Protein AF-A0A9R1XF07-F1 (afdb_monomer)

Orga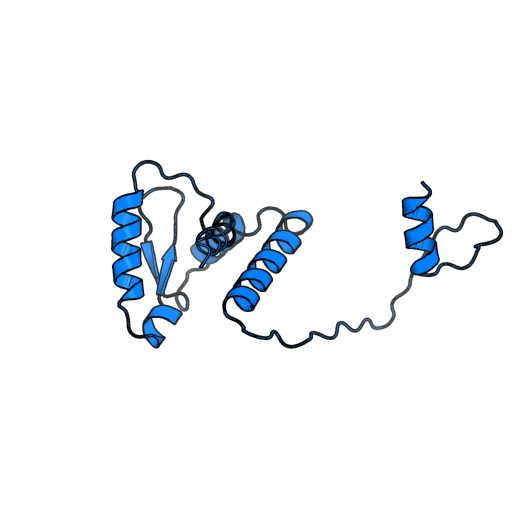nism: Lactuca sativa (NCBI:txid4236)

Structure (mmCIF, N/CA/C/O backbone):
data_AF-A0A9R1XF07-F1
#
_entry.id   AF-A0A9R1XF07-F1
#
loop_
_atom_site.group_PDB
_atom_site.id
_atom_site.type_symbol
_atom_site.label_atom_id
_atom_site.label_alt_id
_atom_site.label_comp_id
_atom_site.label_asym_id
_atom_site.label_entity_id
_atom_site.label_seq_id
_atom_site.pdbx_PDB_ins_code
_atom_site.Cartn_x
_atom_site.Cartn_y
_atom_site.Cartn_z
_atom_site.occupancy
_atom_site.B_iso_or_equiv
_atom_site.auth_seq_id
_atom_site.auth_comp_id
_atom_site.auth_asym_id
_atom_site.auth_atom_id
_atom_site.pdbx_PDB_model_num
ATOM 1 N N . MET A 1 1 ? -28.613 3.448 -23.880 1.00 36.94 1 MET A N 1
ATOM 2 C CA . MET A 1 1 ? -27.329 2.841 -23.483 1.00 36.94 1 MET A CA 1
ATOM 3 C C . MET A 1 1 ? -26.405 4.004 -23.224 1.00 36.94 1 MET A C 1
ATOM 5 O O . MET A 1 1 ? -26.016 4.671 -24.171 1.00 36.94 1 MET A O 1
ATOM 9 N N . ASP A 1 2 ? -26.281 4.361 -21.952 1.00 33.91 2 ASP A N 1
ATOM 10 C CA . ASP A 1 2 ? -25.679 5.613 -21.500 1.00 33.91 2 ASP A CA 1
ATOM 11 C C . ASP A 1 2 ? -24.193 5.386 -21.196 1.00 33.91 2 ASP A C 1
ATOM 13 O O . ASP A 1 2 ? -23.829 4.407 -20.548 1.00 33.91 2 ASP A O 1
ATOM 17 N N . GLY A 1 3 ? -23.342 6.251 -21.743 1.00 37.78 3 GLY A N 1
ATOM 18 C CA . GLY A 1 3 ? -21.881 6.162 -21.721 1.00 37.78 3 GLY A CA 1
ATOM 19 C C . GLY A 1 3 ? -21.271 6.759 -20.454 1.00 37.78 3 GLY A C 1
ATOM 20 O O . GLY A 1 3 ? -20.285 7.489 -20.535 1.00 37.78 3 GLY A O 1
ATOM 21 N N . SER A 1 4 ? -21.862 6.487 -19.290 1.00 38.94 4 SER A N 1
ATOM 22 C CA . SER A 1 4 ? -21.493 7.115 -18.014 1.00 38.94 4 SER A CA 1
ATOM 23 C C . SER A 1 4 ? -20.346 6.430 -17.263 1.00 38.94 4 SER A C 1
ATOM 25 O O . SER A 1 4 ? -19.821 6.992 -16.301 1.00 38.94 4 SER A O 1
ATOM 27 N N . ASP A 1 5 ? -19.922 5.237 -17.684 1.00 39.84 5 ASP A N 1
ATOM 28 C CA . ASP A 1 5 ? -19.163 4.342 -16.794 1.00 39.84 5 ASP A CA 1
ATOM 29 C C . ASP A 1 5 ? -17.636 4.416 -16.943 1.00 39.84 5 ASP A C 1
ATOM 31 O O . ASP A 1 5 ? -16.900 3.779 -16.192 1.00 39.84 5 ASP A O 1
ATOM 35 N N . ILE A 1 6 ? -17.121 5.248 -17.852 1.00 43.16 6 ILE A N 1
ATOM 36 C CA . ILE A 1 6 ? -15.679 5.289 -18.162 1.00 43.16 6 ILE A CA 1
ATOM 37 C C . ILE A 1 6 ? -14.898 6.219 -17.204 1.00 43.16 6 ILE A C 1
ATOM 39 O O . ILE A 1 6 ? -13.674 6.154 -17.121 1.00 43.16 6 ILE A O 1
ATOM 43 N N . TYR A 1 7 ? -15.575 7.040 -16.393 1.00 32.44 7 TYR A N 1
ATOM 44 C CA . TYR A 1 7 ? -14.913 8.108 -15.622 1.00 32.44 7 TYR A CA 1
ATOM 45 C C . TYR A 1 7 ? -14.616 7.793 -14.146 1.00 32.44 7 TYR A C 1
ATOM 47 O O . TYR A 1 7 ? -14.096 8.656 -13.437 1.00 32.44 7 TYR A O 1
ATOM 55 N N . LYS A 1 8 ? -14.915 6.586 -13.644 1.00 33.69 8 LYS A N 1
ATOM 56 C CA . LYS A 1 8 ? -14.680 6.250 -12.221 1.00 33.69 8 LYS A CA 1
ATOM 57 C C . LYS A 1 8 ? -13.363 5.522 -11.927 1.00 33.69 8 LYS A C 1
ATOM 59 O O . LYS A 1 8 ? -12.942 5.520 -10.773 1.00 33.69 8 LYS A O 1
ATOM 64 N N . ALA A 1 9 ? -12.675 4.969 -12.928 1.00 37.81 9 ALA A N 1
ATOM 65 C CA . ALA A 1 9 ? -11.498 4.119 -12.704 1.00 37.81 9 ALA A CA 1
ATOM 66 C C . ALA A 1 9 ? -10.189 4.878 -12.385 1.00 37.81 9 ALA A C 1
ATOM 68 O O . ALA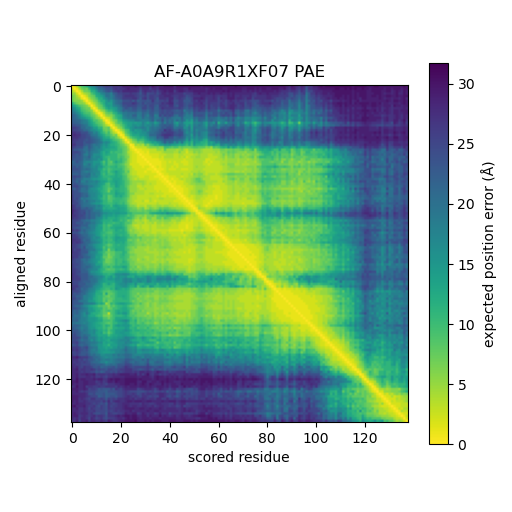 A 1 9 ? -9.235 4.282 -11.892 1.00 37.81 9 ALA A O 1
ATOM 69 N N . THR A 1 10 ? -10.119 6.190 -12.622 1.00 41.78 10 THR A N 1
ATOM 70 C CA . THR A 1 10 ? -8.841 6.931 -12.608 1.00 41.78 10 THR A CA 1
ATOM 71 C C . THR A 1 10 ? -8.476 7.578 -11.267 1.00 41.78 10 THR A C 1
ATOM 73 O O . THR A 1 10 ? -7.321 7.928 -11.059 1.00 41.78 10 THR A O 1
ATOM 76 N N . ARG A 1 11 ? -9.413 7.708 -10.315 1.00 39.81 11 ARG A N 1
ATOM 77 C CA . ARG A 1 11 ? -9.174 8.435 -9.043 1.00 39.81 11 ARG A CA 1
ATOM 78 C C . ARG A 1 11 ? -8.402 7.646 -7.974 1.00 39.81 11 ARG A C 1
ATOM 80 O O . ARG A 1 11 ? -7.899 8.234 -7.020 1.00 39.81 11 ARG A O 1
ATOM 87 N N . GLY A 1 12 ? -8.294 6.323 -8.109 1.00 39.97 12 GLY A N 1
ATOM 88 C CA . GLY A 1 12 ? -7.554 5.471 -7.162 1.00 39.97 12 GLY A CA 1
ATOM 89 C C . GLY A 1 12 ? -6.030 5.501 -7.341 1.00 39.97 12 GLY A C 1
ATOM 90 O O . GLY A 1 12 ? -5.297 5.034 -6.469 1.00 39.97 12 GLY A O 1
ATOM 91 N N . LEU A 1 13 ? -5.554 6.058 -8.458 1.00 46.59 13 LEU A N 1
ATOM 92 C CA . LEU A 1 13 ? -4.143 6.087 -8.842 1.00 46.59 13 LEU A CA 1
ATOM 9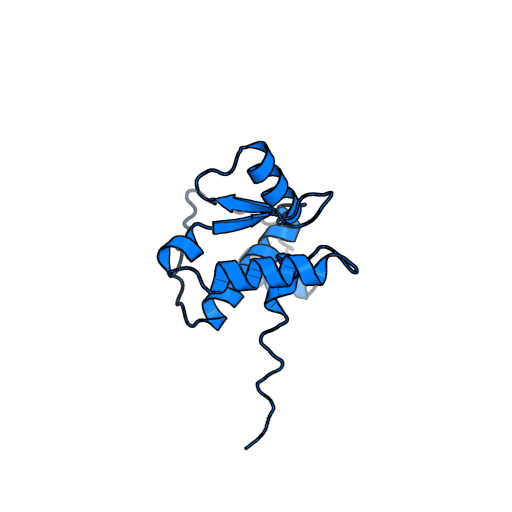3 C C . LEU A 1 13 ? -3.346 7.175 -8.095 1.00 46.59 13 LEU A C 1
ATOM 95 O O . LEU A 1 13 ? -2.139 7.047 -7.924 1.00 46.59 13 LEU A O 1
ATOM 99 N N . ASP A 1 14 ? -4.017 8.206 -7.575 1.00 45.69 14 ASP A N 1
ATOM 100 C CA . ASP A 1 14 ? -3.393 9.478 -7.176 1.00 45.69 14 ASP A CA 1
ATOM 101 C C . ASP A 1 14 ? -2.478 9.454 -5.939 1.00 45.69 14 ASP A C 1
ATOM 103 O O . ASP A 1 14 ? -1.802 10.442 -5.700 1.00 45.69 14 ASP A O 1
ATOM 107 N N . VAL A 1 15 ? -2.425 8.383 -5.133 1.00 44.69 15 VAL A N 1
ATOM 108 C CA . VAL A 1 15 ? -1.429 8.277 -4.028 1.00 44.69 15 VAL A CA 1
ATOM 109 C C . VAL A 1 15 ? -0.229 7.410 -4.389 1.00 44.69 15 VAL A C 1
ATOM 111 O O . VAL A 1 15 ? 0.868 7.665 -3.908 1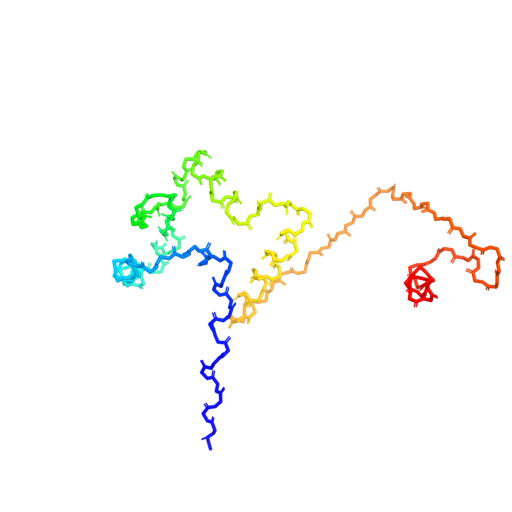.00 44.69 15 VAL A O 1
ATOM 114 N N . PHE A 1 16 ? -0.393 6.446 -5.297 1.00 52.22 16 PHE A N 1
ATOM 115 C CA . PHE A 1 16 ? 0.738 5.686 -5.839 1.00 52.22 16 PHE A CA 1
ATOM 116 C C . PHE A 1 16 ? 1.412 6.418 -7.014 1.00 52.22 16 PHE A C 1
ATOM 118 O O . PHE A 1 16 ? 2.591 6.187 -7.265 1.00 52.22 16 PHE A O 1
ATOM 125 N N . ASN A 1 17 ? 0.695 7.348 -7.662 1.00 50.94 17 ASN A N 1
ATOM 126 C CA . ASN A 1 17 ? 1.178 8.210 -8.747 1.00 50.94 17 ASN A CA 1
ATOM 127 C C . ASN A 1 17 ? 1.417 9.670 -8.324 1.00 50.94 17 ASN A C 1
ATOM 129 O O . ASN A 1 17 ? 1.532 10.546 -9.181 1.00 50.94 17 ASN A O 1
ATOM 133 N N . GLN A 1 18 ? 1.503 9.970 -7.023 1.00 41.97 18 GLN A N 1
ATOM 134 C CA . GLN A 1 18 ? 1.744 11.339 -6.557 1.00 41.97 18 GLN A CA 1
ATOM 135 C C . GLN A 1 18 ? 3.225 11.737 -6.671 1.00 41.97 18 GLN A C 1
ATOM 137 O O . GLN A 1 18 ? 3.930 11.933 -5.685 1.00 41.97 18 GLN A O 1
ATOM 142 N N . SER A 1 19 ? 3.704 11.888 -7.901 1.00 41.56 19 SER A N 1
ATOM 143 C CA . SER A 1 19 ? 4.845 12.748 -8.199 1.00 41.56 19 SER A CA 1
ATOM 144 C C . SER A 1 19 ? 4.717 13.276 -9.622 1.00 41.56 19 SER A C 1
ATOM 146 O O . SER A 1 19 ? 4.792 12.520 -10.585 1.00 41.56 19 SER A O 1
ATOM 148 N N . ASN A 1 20 ? 4.512 14.589 -9.718 1.00 44.25 20 ASN A N 1
ATOM 149 C CA . ASN A 1 20 ? 4.689 15.404 -10.913 1.00 44.25 20 ASN A CA 1
ATOM 150 C C . ASN A 1 20 ? 5.867 14.920 -11.773 1.00 44.25 20 ASN A C 1
ATOM 152 O O . ASN A 1 20 ? 7.010 15.081 -11.358 1.00 44.25 20 ASN A O 1
ATOM 156 N N . GLN A 1 21 ? 5.599 14.431 -12.981 1.00 48.81 21 GLN A N 1
ATOM 157 C CA . GLN A 1 21 ? 6.582 14.357 -14.066 1.00 48.81 21 GLN A CA 1
ATOM 158 C C . GLN A 1 21 ? 5.878 14.737 -15.375 1.00 48.81 21 GLN A C 1
ATOM 160 O O . GLN A 1 21 ? 5.484 13.897 -16.178 1.00 48.81 21 GLN A O 1
ATOM 165 N N . HIS A 1 22 ? 5.672 16.041 -15.572 1.00 42.31 22 HIS A N 1
ATOM 166 C CA . HIS A 1 22 ? 5.580 16.595 -16.921 1.00 42.31 22 HIS A CA 1
ATOM 167 C C . HIS A 1 22 ? 7.009 16.588 -17.475 1.00 42.31 22 HIS A C 1
ATOM 169 O O . HIS A 1 22 ? 7.737 17.531 -17.201 1.00 42.31 22 HIS A O 1
ATOM 175 N N . GLU A 1 23 ? 7.410 15.464 -18.086 1.00 48.94 23 GLU A N 1
ATOM 176 C CA . GLU A 1 23 ? 8.439 15.298 -19.144 1.00 48.94 23 GLU A CA 1
ATOM 177 C C . GLU A 1 23 ? 8.871 13.815 -19.287 1.00 48.94 23 GLU A C 1
ATOM 179 O O . GLU A 1 23 ? 9.109 13.369 -20.403 1.00 48.94 23 GLU A O 1
ATOM 184 N N . ASP A 1 24 ? 8.813 13.000 -18.220 1.00 53.84 24 ASP A N 1
ATOM 185 C CA . ASP A 1 24 ? 9.196 11.562 -18.243 1.00 53.84 24 ASP A CA 1
ATOM 186 C C . ASP A 1 24 ? 8.020 10.586 -18.498 1.00 53.84 24 ASP A C 1
ATOM 188 O O . ASP A 1 24 ? 8.160 9.360 -18.407 1.00 53.84 24 ASP A O 1
ATOM 192 N N . GLY A 1 25 ? 6.828 11.117 -18.790 1.00 64.06 25 GLY A N 1
ATOM 193 C CA . GLY A 1 25 ? 5.585 10.342 -18.886 1.00 64.06 25 GLY A CA 1
ATOM 194 C C . GLY A 1 25 ? 5.604 9.266 -19.974 1.00 64.06 25 GLY A C 1
ATOM 195 O O . GLY A 1 25 ? 5.098 8.165 -19.752 1.00 64.06 25 GLY A O 1
ATOM 196 N N . ASP A 1 26 ? 6.239 9.550 -21.112 1.00 75.31 26 ASP A N 1
ATOM 197 C CA . ASP A 1 26 ? 6.276 8.635 -22.256 1.00 75.31 26 ASP A CA 1
ATOM 198 C C . ASP A 1 26 ? 7.194 7.432 -21.995 1.00 75.31 26 ASP A C 1
ATOM 200 O O . ASP A 1 26 ? 6.825 6.293 -22.282 1.00 75.31 26 ASP A O 1
ATOM 204 N N . GLU A 1 27 ? 8.361 7.641 -21.377 1.00 78.19 27 GLU A N 1
ATOM 205 C CA . GLU A 1 27 ? 9.262 6.540 -21.014 1.00 78.19 27 GLU A CA 1
ATOM 206 C C . GLU A 1 27 ? 8.643 5.660 -19.921 1.00 78.19 27 GLU A C 1
ATOM 208 O O . GLU A 1 27 ? 8.667 4.427 -20.009 1.00 78.19 27 GLU A O 1
ATOM 213 N N . ALA A 1 28 ? 8.032 6.284 -18.910 1.00 77.31 28 ALA A N 1
ATOM 214 C CA . ALA A 1 28 ? 7.317 5.566 -17.866 1.00 77.31 28 ALA A CA 1
ATOM 215 C C . ALA A 1 28 ? 6.165 4.735 -18.453 1.00 77.31 28 ALA A C 1
ATOM 217 O O . ALA A 1 28 ? 6.009 3.567 -18.095 1.00 77.31 28 ALA A O 1
ATOM 218 N N . ALA A 1 29 ? 5.391 5.296 -19.389 1.00 83.44 29 ALA A N 1
ATOM 219 C CA . ALA A 1 29 ? 4.309 4.589 -20.068 1.00 83.44 29 ALA A CA 1
ATOM 220 C C . ALA A 1 29 ? 4.820 3.392 -20.886 1.00 83.44 29 ALA A C 1
ATOM 222 O O . ALA A 1 29 ? 4.227 2.312 -20.835 1.00 83.44 29 ALA A O 1
ATOM 223 N N . LEU A 1 30 ? 5.951 3.540 -21.585 1.00 85.00 30 LEU A N 1
ATOM 224 C CA . LEU A 1 30 ? 6.590 2.437 -22.306 1.00 85.00 30 LEU A CA 1
ATOM 225 C C . LEU A 1 30 ? 7.032 1.316 -21.354 1.00 85.00 30 LEU A C 1
ATOM 227 O O . LEU A 1 30 ? 6.777 0.142 -21.631 1.00 85.00 30 LEU A O 1
ATOM 231 N N . LYS A 1 31 ? 7.631 1.657 -20.206 1.00 85.25 31 LYS A N 1
ATOM 232 C CA . LYS A 1 31 ? 8.016 0.685 -19.168 1.00 85.25 31 LYS A CA 1
ATOM 233 C C . LYS A 1 31 ? 6.798 -0.029 -18.568 1.00 85.25 31 LYS A C 1
ATOM 235 O O . LYS A 1 31 ? 6.821 -1.250 -18.408 1.00 85.25 31 LYS A O 1
ATOM 240 N N . TRP A 1 32 ? 5.703 0.689 -18.318 1.00 83.94 32 TRP A N 1
ATOM 241 C CA . TRP A 1 32 ? 4.437 0.096 -17.872 1.00 83.94 32 TRP A CA 1
ATOM 242 C C . TRP A 1 32 ? 3.857 -0.889 -18.891 1.00 83.94 32 TRP A C 1
ATOM 244 O O . TRP A 1 32 ? 3.459 -1.991 -18.514 1.00 83.94 32 TRP A O 1
ATOM 254 N N . ALA A 1 33 ? 3.878 -0.543 -20.181 1.00 88.00 33 ALA A N 1
ATOM 255 C CA . ALA A 1 33 ? 3.400 -1.425 -21.243 1.00 88.00 33 ALA A CA 1
ATOM 256 C C . ALA A 1 33 ? 4.221 -2.724 -21.349 1.00 88.00 33 ALA A C 1
ATOM 258 O O . ALA A 1 33 ? 3.684 -3.770 -21.717 1.00 88.00 33 ALA A O 1
ATOM 259 N N . VAL A 1 34 ? 5.518 -2.683 -21.019 1.00 88.25 34 VAL A N 1
ATOM 260 C CA . VAL A 1 34 ? 6.356 -3.890 -20.928 1.00 88.25 34 VAL A CA 1
ATOM 261 C C . VAL A 1 34 ? 5.927 -4.759 -19.747 1.00 88.25 34 VAL A C 1
ATOM 263 O O . VAL A 1 34 ? 5.727 -5.959 -19.928 1.00 88.25 34 VAL A O 1
ATOM 266 N N . LEU A 1 35 ? 5.728 -4.170 -18.564 1.00 86.81 35 LEU A N 1
ATOM 267 C CA . LEU A 1 35 ? 5.295 -4.910 -17.373 1.00 86.81 35 LEU A CA 1
ATOM 268 C C . LEU A 1 35 ? 3.910 -5.544 -17.541 1.00 86.81 35 LEU A C 1
ATOM 270 O O . LEU A 1 35 ? 3.670 -6.650 -17.060 1.00 86.81 35 LEU A O 1
ATOM 274 N N . GLU A 1 36 ? 3.000 -4.877 -18.248 1.00 85.50 36 GLU A N 1
ATOM 275 C CA . GLU A 1 36 ? 1.655 -5.396 -18.498 1.00 85.50 36 GLU A CA 1
ATOM 276 C C . GLU A 1 36 ? 1.660 -6.643 -19.393 1.00 85.50 36 GLU A C 1
ATOM 278 O O . GLU A 1 36 ? 0.839 -7.544 -19.200 1.00 85.50 36 GLU A O 1
ATOM 283 N N . LYS A 1 37 ? 2.627 -6.721 -20.316 1.00 91.88 37 LYS A N 1
ATOM 284 C CA . LYS A 1 37 ? 2.833 -7.858 -21.224 1.00 91.88 37 LYS A CA 1
ATOM 285 C C . LYS A 1 37 ? 3.521 -9.055 -20.569 1.00 91.88 37 LYS A C 1
ATOM 287 O O . LYS A 1 37 ? 3.608 -10.109 -21.201 1.00 91.88 37 LYS A O 1
ATOM 292 N N . LEU A 1 38 ? 4.020 -8.919 -19.340 1.00 90.25 38 LEU A N 1
ATOM 293 C CA . LEU A 1 38 ? 4.637 -10.033 -18.629 1.00 90.25 38 LEU A CA 1
ATOM 294 C C . LEU A 1 38 ? 3.604 -11.113 -18.266 1.00 90.25 38 LEU A C 1
ATOM 296 O O . LEU A 1 38 ? 2.437 -10.799 -18.004 1.00 90.25 38 LEU A O 1
ATOM 300 N N . PRO A 1 39 ? 4.029 -12.388 -18.169 1.00 93.00 39 PRO A N 1
ATOM 301 C CA . PRO A 1 39 ? 3.221 -13.431 -17.552 1.00 93.00 39 PRO A CA 1
ATOM 302 C C . PRO A 1 39 ? 2.741 -13.013 -16.155 1.00 93.00 39 PRO A C 1
ATOM 304 O O . PRO A 1 39 ? 3.446 -12.316 -15.423 1.00 93.00 39 PRO A O 1
ATOM 307 N N . THR A 1 40 ? 1.555 -13.479 -15.748 1.00 88.75 40 THR A N 1
ATOM 308 C CA . THR A 1 40 ? 0.894 -13.052 -14.500 1.00 88.75 40 THR A CA 1
ATOM 309 C C . THR A 1 40 ? 1.795 -13.166 -13.271 1.00 88.75 40 THR A C 1
ATOM 311 O O . THR A 1 40 ? 1.776 -12.282 -12.422 1.00 88.75 40 THR A O 1
ATOM 314 N N . PHE A 1 41 ? 2.600 -14.227 -13.183 1.00 88.50 41 PHE A N 1
ATOM 315 C CA . PHE A 1 41 ? 3.503 -14.450 -12.055 1.00 88.50 41 PHE A CA 1
ATOM 316 C C . PHE A 1 41 ? 4.653 -13.437 -12.002 1.00 88.50 41 PHE A C 1
ATOM 318 O O . PHE A 1 41 ? 4.957 -12.908 -10.936 1.00 88.50 41 PHE A O 1
ATOM 325 N N . ASP A 1 42 ? 5.251 -13.116 -13.148 1.00 87.25 42 ASP A N 1
ATOM 326 C CA . ASP A 1 42 ? 6.346 -12.146 -13.223 1.00 87.25 42 ASP A CA 1
ATOM 327 C C . ASP A 1 42 ? 5.840 -10.730 -12.948 1.00 87.25 42 ASP A C 1
ATOM 329 O O . ASP A 1 42 ? 6.506 -9.947 -12.269 1.00 87.25 42 ASP A O 1
ATOM 333 N N . ARG A 1 43 ? 4.612 -10.430 -13.387 1.00 87.62 43 ARG A N 1
ATOM 334 C CA . ARG A 1 43 ? 3.940 -9.157 -13.112 1.00 87.62 43 ARG A CA 1
ATOM 335 C C . ARG A 1 43 ? 3.680 -8.920 -11.622 1.00 87.62 43 ARG A C 1
ATOM 337 O O . ARG A 1 43 ? 3.638 -7.775 -11.198 1.00 87.62 43 ARG A O 1
ATOM 344 N N . LEU A 1 44 ? 3.523 -9.974 -10.817 1.00 86.69 44 LEU A N 1
ATOM 345 C CA . LEU A 1 44 ? 3.362 -9.845 -9.361 1.00 86.69 44 LEU A CA 1
ATOM 346 C C . LEU A 1 44 ? 4.673 -9.519 -8.641 1.00 86.69 44 LEU A C 1
ATOM 348 O O . LEU A 1 44 ? 4.640 -9.016 -7.523 1.00 86.69 44 LEU A O 1
ATOM 352 N N . LYS A 1 45 ? 5.816 -9.831 -9.258 1.00 89.56 45 LYS A N 1
ATOM 353 C CA . LYS A 1 45 ? 7.144 -9.695 -8.644 1.00 89.56 45 LYS A CA 1
ATOM 354 C C . LYS A 1 45 ? 7.897 -8.460 -9.101 1.00 89.56 45 LYS A C 1
ATOM 356 O O . LYS A 1 45 ? 8.845 -8.052 -8.432 1.00 89.56 45 LYS A O 1
ATOM 361 N N . LYS A 1 46 ? 7.511 -7.897 -10.241 1.00 90.19 46 LYS A N 1
ATOM 362 C CA . LYS A 1 46 ? 8.162 -6.745 -10.856 1.00 90.19 46 LYS A CA 1
ATOM 363 C C . LYS A 1 46 ? 7.306 -5.498 -10.711 1.00 90.19 46 LYS A C 1
ATOM 365 O O . LYS A 1 46 ? 6.087 -5.550 -10.839 1.00 90.19 46 LYS A O 1
ATOM 370 N N . GLY A 1 47 ? 7.956 -4.369 -10.467 1.00 86.62 47 GLY A N 1
ATOM 371 C CA . GLY A 1 47 ? 7.302 -3.071 -10.373 1.00 86.62 47 GLY A CA 1
ATOM 372 C C . GLY A 1 47 ? 8.235 -1.941 -10.774 1.00 86.62 47 GLY A C 1
ATOM 373 O O . GLY A 1 47 ? 9.417 -2.161 -11.028 1.00 86.62 47 GLY A O 1
ATOM 374 N N . LEU A 1 48 ? 7.693 -0.727 -10.822 1.00 86.50 48 LEU A N 1
ATOM 375 C CA . LEU A 1 48 ? 8.466 0.484 -11.071 1.00 86.50 48 LEU A CA 1
ATOM 376 C C . LEU A 1 48 ? 8.687 1.24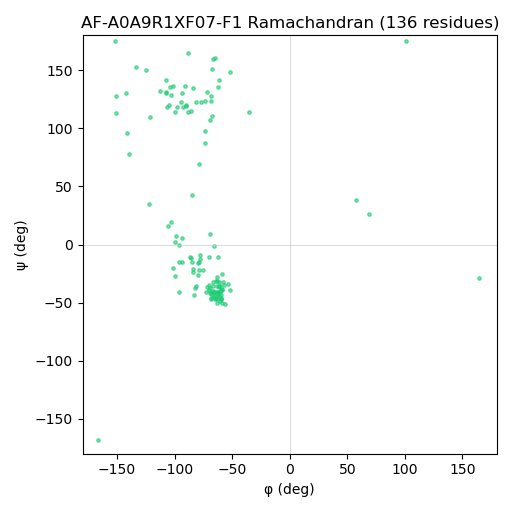8 -9.768 1.00 86.50 48 LEU A C 1
ATOM 378 O O . LEU A 1 48 ? 7.736 1.536 -9.036 1.00 86.50 48 LEU A O 1
ATOM 382 N N . LEU A 1 49 ? 9.941 1.596 -9.491 1.00 84.00 49 LEU A N 1
ATOM 383 C CA . LEU A 1 49 ? 10.315 2.458 -8.380 1.00 84.00 49 LEU A CA 1
ATOM 384 C C . LEU A 1 49 ? 10.676 3.844 -8.904 1.00 84.00 49 LEU A C 1
ATOM 386 O O . LEU A 1 49 ? 11.626 4.012 -9.663 1.00 84.00 49 LEU A O 1
ATOM 390 N N . TYR A 1 50 ? 9.935 4.848 -8.447 1.00 78.81 50 TYR A N 1
ATOM 391 C CA . TYR A 1 50 ? 10.239 6.244 -8.736 1.00 78.81 50 TYR A CA 1
ATOM 392 C C . TYR A 1 50 ? 11.191 6.773 -7.665 1.00 78.81 50 TYR A C 1
ATOM 394 O O . TYR A 1 50 ? 10.831 6.860 -6.484 1.00 78.81 50 TYR A O 1
ATOM 402 N N . ARG A 1 51 ? 12.417 7.095 -8.077 1.00 76.19 51 ARG A N 1
ATOM 403 C CA . ARG A 1 51 ? 13.419 7.759 -7.240 1.00 76.19 51 ARG A CA 1
ATOM 404 C C . ARG A 1 51 ? 13.252 9.277 -7.353 1.00 76.19 51 ARG A C 1
ATOM 406 O O . ARG A 1 51 ? 12.582 9.779 -8.245 1.00 76.19 51 ARG A O 1
ATOM 413 N N . SER A 1 52 ? 13.869 10.020 -6.440 1.00 71.06 52 SER A N 1
ATOM 414 C CA . SER A 1 52 ? 13.840 11.489 -6.415 1.00 71.06 52 SER A CA 1
ATOM 415 C C . SER A 1 52 ? 14.474 12.167 -7.639 1.00 71.06 52 SER A C 1
ATOM 417 O O . SER A 1 52 ? 14.367 13.380 -7.771 1.00 71.06 52 SER A O 1
ATOM 419 N N . SER A 1 53 ? 15.181 11.420 -8.487 1.00 68.00 53 SER A N 1
ATOM 420 C CA . SER A 1 53 ? 15.823 11.925 -9.697 1.00 68.00 53 SER A CA 1
ATOM 421 C C . SER A 1 53 ? 15.886 10.806 -10.733 1.00 68.00 53 SER A C 1
ATOM 423 O O . SER A 1 53 ? 16.383 9.722 -10.414 1.00 68.00 53 SER A O 1
ATOM 425 N N . GLY A 1 54 ? 15.398 11.084 -11.942 1.00 71.81 54 GLY A N 1
ATOM 426 C CA . GLY A 1 54 ? 15.459 10.189 -13.097 1.00 71.81 54 GLY A CA 1
ATOM 427 C C . GLY A 1 54 ? 14.164 9.424 -13.410 1.00 71.81 54 GLY A C 1
ATOM 428 O O . GLY A 1 54 ? 13.180 9.510 -12.665 1.00 71.81 54 GLY A O 1
ATOM 429 N N . PRO A 1 55 ? 14.166 8.680 -14.532 1.00 73.81 55 PRO A N 1
ATOM 430 C CA . PRO A 1 55 ? 13.041 7.850 -14.943 1.00 73.81 55 PRO A CA 1
ATOM 431 C C . PRO A 1 55 ? 12.828 6.685 -13.961 1.00 73.81 55 PRO A C 1
ATOM 433 O O . PRO A 1 55 ? 13.746 6.309 -13.230 1.00 73.81 55 PRO A O 1
ATOM 436 N N . PRO A 1 56 ? 11.630 6.079 -13.933 1.00 80.38 56 PRO A N 1
ATOM 437 C CA . PRO A 1 56 ? 11.344 4.965 -13.037 1.00 80.38 56 PRO A CA 1
ATOM 438 C C . PRO A 1 56 ? 12.231 3.752 -13.335 1.00 80.38 56 PRO A C 1
ATOM 440 O O . PRO A 1 56 ? 12.370 3.344 -14.494 1.00 80.38 56 PRO A O 1
ATOM 443 N N . ASP A 1 57 ? 12.763 3.142 -12.280 1.00 83.75 57 ASP A N 1
ATOM 444 C CA . ASP A 1 57 ? 13.582 1.933 -12.362 1.00 83.75 57 ASP A CA 1
ATOM 445 C C . ASP A 1 57 ? 12.710 0.680 -12.235 1.00 83.75 57 ASP A C 1
ATOM 447 O O . ASP A 1 57 ? 11.837 0.600 -11.366 1.00 83.75 57 ASP A O 1
ATOM 451 N N . GLU A 1 58 ? 12.959 -0.325 -13.078 1.00 86.56 58 GLU A N 1
ATOM 452 C CA . GLU A 1 58 ? 12.350 -1.647 -12.918 1.00 86.56 58 GLU A CA 1
ATOM 453 C C . GLU A 1 58 ? 13.007 -2.371 -11.740 1.00 86.56 58 GLU A C 1
ATOM 455 O O . GLU A 1 58 ? 14.222 -2.570 -11.705 1.00 86.56 58 GLU A O 1
ATOM 460 N N . ILE A 1 59 ? 12.192 -2.784 -10.774 1.00 88.5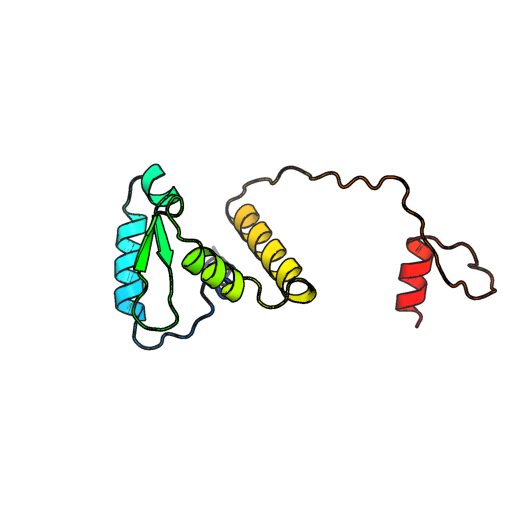0 59 ILE A N 1
ATOM 461 C CA . ILE A 1 59 ? 12.642 -3.460 -9.561 1.00 88.50 59 ILE A CA 1
ATOM 462 C C . ILE A 1 59 ? 11.938 -4.799 -9.378 1.00 88.50 59 ILE A C 1
ATOM 464 O O . ILE A 1 59 ? 10.771 -4.976 -9.730 1.00 88.50 59 ILE A O 1
ATOM 468 N N . PHE A 1 60 ? 12.645 -5.732 -8.743 1.00 89.56 60 PHE A N 1
ATOM 469 C CA . PHE A 1 60 ? 12.043 -6.929 -8.170 1.00 89.56 60 PHE A CA 1
ATOM 470 C C . PHE A 1 60 ? 11.637 -6.640 -6.725 1.00 89.56 60 PHE A C 1
ATOM 472 O O . PHE A 1 60 ? 12.487 -6.316 -5.895 1.00 89.56 60 PHE A O 1
ATOM 479 N N . ILE A 1 61 ? 10.348 -6.779 -6.425 1.00 87.06 61 ILE A N 1
ATOM 480 C CA . ILE A 1 61 ? 9.743 -6.442 -5.128 1.00 87.06 61 ILE A CA 1
ATOM 481 C C . ILE A 1 61 ? 10.391 -7.254 -3.994 1.00 87.06 61 ILE A C 1
ATOM 483 O O . ILE A 1 61 ? 10.702 -6.703 -2.937 1.00 87.06 61 ILE A O 1
ATOM 487 N N . ASP A 1 62 ? 10.689 -8.532 -4.245 1.00 86.75 62 ASP A N 1
ATOM 488 C CA . ASP A 1 62 ? 11.320 -9.437 -3.273 1.00 86.75 62 ASP A CA 1
ATOM 489 C C . ASP A 1 62 ? 12.743 -8.985 -2.879 1.00 86.75 62 ASP A C 1
ATOM 491 O O . ASP A 1 62 ? 13.167 -9.151 -1.733 1.00 86.75 62 ASP A O 1
ATOM 495 N N . ASN A 1 63 ? 13.465 -8.344 -3.804 1.00 87.94 63 ASN A N 1
ATOM 496 C CA . ASN A 1 63 ? 14.883 -7.995 -3.661 1.00 87.94 63 ASN A CA 1
ATOM 497 C C . ASN A 1 63 ? 15.111 -6.514 -3.327 1.00 87.94 63 ASN A C 1
ATOM 499 O O . ASN A 1 63 ? 16.207 -5.989 -3.528 1.00 87.94 63 ASN A O 1
ATOM 503 N N . LEU A 1 64 ? 14.087 -5.822 -2.824 1.00 88.25 64 LEU A N 1
ATOM 504 C CA . LEU A 1 64 ? 14.190 -4.400 -2.523 1.00 88.25 64 LEU A CA 1
ATOM 505 C C . LEU A 1 64 ? 15.140 -4.154 -1.339 1.00 88.25 64 LEU A C 1
ATOM 507 O O . LEU A 1 64 ? 14.927 -4.693 -0.250 1.00 88.25 64 LEU A O 1
ATOM 511 N N . GLY A 1 65 ? 16.172 -3.331 -1.538 1.00 89.00 65 G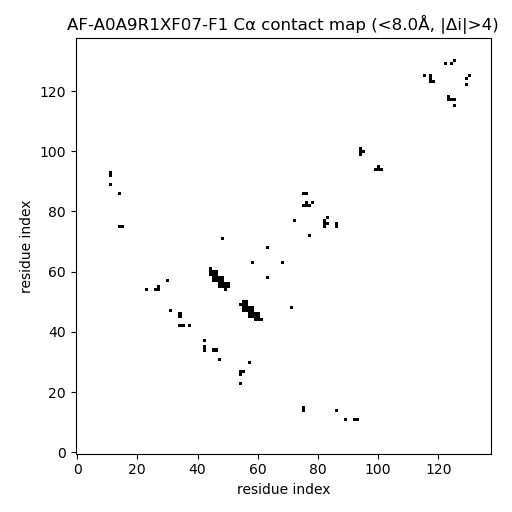LY A N 1
ATOM 512 C CA . GLY A 1 65 ? 17.121 -2.966 -0.485 1.00 89.00 65 GLY A CA 1
ATOM 513 C C . GLY A 1 65 ? 16.465 -2.157 0.640 1.00 89.00 65 GLY A C 1
ATOM 514 O O . GLY A 1 65 ? 15.414 -1.547 0.456 1.00 89.00 65 GLY A O 1
ATOM 515 N N . LEU A 1 66 ? 17.093 -2.109 1.822 1.00 90.25 66 LEU A N 1
ATOM 516 C CA . LEU A 1 66 ? 16.551 -1.371 2.978 1.00 90.25 66 LEU A CA 1
ATOM 517 C C . LEU A 1 66 ? 16.343 0.123 2.687 1.00 90.25 66 LEU A C 1
ATOM 519 O O . LEU A 1 66 ? 15.343 0.701 3.108 1.00 90.25 66 LEU A O 1
ATOM 523 N N . VAL A 1 67 ? 17.268 0.729 1.941 1.00 88.44 67 VAL A N 1
ATOM 524 C CA . VAL A 1 67 ? 17.196 2.140 1.534 1.00 88.44 67 VAL A CA 1
ATOM 525 C C . VAL A 1 67 ? 15.987 2.382 0.631 1.00 88.44 67 VAL A C 1
ATOM 527 O O . VAL A 1 67 ? 15.205 3.296 0.874 1.00 88.44 67 VAL A O 1
ATOM 530 N N . ASP A 1 68 ? 15.779 1.517 -0.359 1.00 86.81 68 ASP A N 1
ATOM 531 C CA . ASP A 1 68 ? 14.666 1.639 -1.302 1.00 86.81 68 ASP A CA 1
ATOM 532 C C . ASP A 1 68 ? 13.314 1.361 -0.634 1.00 86.81 68 ASP A C 1
ATOM 534 O O . ASP A 1 68 ? 12.340 2.062 -0.905 1.00 86.81 68 ASP A O 1
ATOM 538 N N . ARG A 1 69 ? 13.257 0.399 0.299 1.00 88.19 69 ARG A N 1
ATOM 539 C CA . ARG A 1 69 ? 12.071 0.146 1.136 1.00 88.19 69 ARG A CA 1
ATOM 540 C C . ARG A 1 69 ? 11.700 1.372 1.960 1.00 88.19 69 ARG A C 1
ATOM 542 O O . ARG A 1 69 ? 10.534 1.754 1.978 1.00 88.19 69 ARG A O 1
ATOM 549 N N . LYS A 1 70 ? 12.686 2.002 2.606 1.00 87.06 70 LYS A N 1
ATOM 550 C CA . LYS A 1 70 ? 12.469 3.229 3.375 1.00 87.06 70 LYS A CA 1
ATOM 551 C C . LYS A 1 70 ? 11.950 4.352 2.478 1.00 87.06 70 LYS A C 1
ATOM 553 O O . LYS A 1 70 ? 10.927 4.938 2.792 1.00 87.06 70 LYS A O 1
ATOM 558 N N . HIS A 1 71 ? 12.585 4.595 1.332 1.00 84.06 71 HIS A N 1
ATOM 559 C CA . HIS A 1 71 ? 12.124 5.621 0.393 1.00 84.06 71 HIS A CA 1
ATOM 560 C C . HIS A 1 71 ? 10.718 5.358 -0.152 1.00 84.06 71 HIS A C 1
ATOM 562 O O . HIS A 1 71 ? 9.967 6.299 -0.394 1.00 84.06 71 HIS A O 1
ATOM 568 N N . LEU A 1 72 ? 10.353 4.095 -0.374 1.00 83.25 72 LEU A N 1
ATOM 569 C CA . LEU A 1 72 ? 9.002 3.730 -0.780 1.00 83.25 72 LEU A CA 1
ATOM 570 C C . LEU A 1 72 ? 7.999 4.071 0.329 1.00 83.25 72 LEU A C 1
ATOM 572 O O . LEU A 1 72 ? 6.990 4.711 0.041 1.00 83.25 72 LEU A O 1
ATOM 576 N N . LEU A 1 73 ? 8.292 3.705 1.580 1.00 84.56 73 LEU A N 1
ATOM 577 C CA . LEU A 1 73 ? 7.435 4.027 2.724 1.00 84.56 73 LEU A CA 1
ATOM 578 C C . LEU A 1 73 ? 7.327 5.534 2.960 1.00 84.56 73 LEU A C 1
ATOM 580 O O . LEU A 1 73 ? 6.211 6.030 3.036 1.00 84.56 73 LEU A O 1
ATOM 584 N N . ASP A 1 74 ? 8.442 6.266 2.952 1.00 83.19 74 ASP A N 1
ATOM 585 C CA . ASP A 1 74 ? 8.471 7.724 3.131 1.00 83.19 74 ASP A CA 1
ATOM 586 C C . ASP A 1 74 ? 7.639 8.462 2.059 1.00 83.19 74 ASP A C 1
ATOM 588 O O . ASP A 1 74 ? 7.184 9.582 2.279 1.00 83.19 74 ASP A O 1
ATOM 592 N N . ARG A 1 75 ? 7.433 7.867 0.873 1.00 78.69 75 ARG A N 1
ATOM 593 C CA . ARG A 1 75 ? 6.544 8.428 -0.160 1.00 78.69 75 ARG A CA 1
ATOM 594 C C . ARG A 1 75 ? 5.074 8.096 0.070 1.00 78.69 75 ARG A C 1
ATOM 596 O O . ARG A 1 75 ? 4.231 8.930 -0.244 1.00 78.69 75 ARG A O 1
ATOM 603 N N . LEU A 1 76 ? 4.774 6.892 0.557 1.00 78.00 76 LEU A N 1
ATOM 604 C CA . LEU A 1 76 ? 3.398 6.425 0.753 1.00 78.00 76 LEU A CA 1
ATOM 605 C C . LEU A 1 76 ? 2.778 6.931 2.057 1.00 78.00 76 LEU A C 1
ATOM 607 O O . LEU A 1 76 ? 1.580 7.191 2.092 1.00 78.00 76 LEU A O 1
ATOM 611 N N . VAL A 1 77 ? 3.587 7.041 3.109 1.00 81.69 77 VAL A N 1
ATOM 612 C CA . VAL A 1 77 ? 3.180 7.397 4.467 1.00 81.69 77 VAL A CA 1
ATOM 613 C C . VAL A 1 77 ? 4.262 8.311 5.040 1.00 81.69 77 VAL A C 1
ATOM 615 O O . VAL A 1 77 ? 5.288 7.839 5.527 1.00 81.69 77 VAL A O 1
ATOM 618 N N . LYS A 1 78 ? 4.057 9.631 4.956 1.00 73.75 78 LYS A N 1
ATOM 619 C CA . LYS A 1 78 ? 4.994 10.613 5.527 1.00 73.75 78 LYS A CA 1
ATOM 620 C C . LYS A 1 78 ? 4.724 10.814 7.009 1.00 73.75 78 LYS A C 1
ATOM 622 O O . LYS A 1 78 ? 5.659 10.860 7.804 1.00 73.75 78 LYS A O 1
ATOM 627 N N . VAL A 1 79 ? 3.447 10.919 7.370 1.00 70.50 79 VAL A N 1
ATOM 628 C CA . VAL A 1 79 ? 2.984 11.062 8.751 1.00 70.50 79 VAL A CA 1
ATOM 629 C C . VAL A 1 79 ? 2.053 9.902 9.058 1.00 70.50 79 VAL A C 1
ATOM 631 O O . VAL A 1 79 ? 0.948 9.834 8.536 1.00 70.50 79 VAL A O 1
ATOM 634 N N . ALA A 1 80 ? 2.494 8.976 9.909 1.00 70.25 80 ALA A N 1
ATOM 635 C CA . ALA A 1 80 ? 1.741 7.758 10.203 1.00 70.25 80 ALA A CA 1
ATOM 636 C C . ALA A 1 80 ? 0.325 8.036 10.745 1.00 70.25 80 ALA A C 1
ATOM 638 O O . ALA A 1 80 ? -0.598 7.297 10.435 1.00 70.25 80 ALA A O 1
ATOM 639 N N . GLU A 1 81 ? 0.122 9.091 11.529 1.00 67.62 81 GLU A N 1
ATOM 640 C CA . GLU A 1 81 ? -1.187 9.388 12.130 1.00 67.62 81 GLU A CA 1
ATOM 641 C C . GLU A 1 81 ? -2.216 9.897 11.107 1.00 67.62 81 GLU A C 1
ATOM 643 O O . GLU A 1 81 ? -3.380 9.516 11.180 1.00 67.62 81 GLU A O 1
ATOM 648 N N . GLU A 1 82 ? -1.793 10.694 10.122 1.00 72.88 82 GLU A N 1
ATOM 649 C CA . GLU A 1 82 ? -2.686 11.306 9.125 1.00 72.88 82 GLU A CA 1
ATOM 650 C C . GLU A 1 82 ? -2.748 10.496 7.817 1.00 72.88 82 GLU A C 1
ATOM 652 O O . GLU A 1 82 ? -3.814 10.287 7.234 1.00 72.88 82 GLU A O 1
ATOM 657 N N . ASP A 1 83 ? -1.606 9.984 7.350 1.00 76.38 83 ASP A N 1
ATOM 658 C CA . ASP A 1 83 ? -1.508 9.327 6.046 1.00 76.38 83 ASP A CA 1
ATOM 659 C C . ASP A 1 83 ? -1.922 7.849 6.081 1.00 76.38 83 ASP A C 1
ATOM 661 O O . ASP A 1 83 ? -2.327 7.318 5.042 1.00 76.38 83 ASP A O 1
ATOM 665 N N . ASN A 1 84 ? -1.861 7.166 7.235 1.00 84.88 84 ASN A N 1
ATOM 666 C CA . ASN A 1 84 ? -2.175 5.732 7.304 1.00 84.88 84 ASN A CA 1
ATOM 667 C C . ASN A 1 84 ? -3.636 5.441 6.973 1.00 84.88 84 ASN A C 1
ATOM 669 O O . ASN A 1 84 ? -3.907 4.530 6.192 1.00 84.88 84 ASN A O 1
ATOM 673 N N . GLU A 1 85 ? -4.581 6.202 7.533 1.00 84.31 85 GLU A N 1
ATOM 674 C CA . GLU A 1 85 ? -6.006 6.001 7.251 1.00 84.31 85 GLU A CA 1
ATOM 675 C C . GLU A 1 85 ? -6.271 6.161 5.750 1.00 84.31 85 GLU A C 1
ATOM 677 O O . GLU A 1 85 ? -6.831 5.279 5.094 1.00 84.31 85 GLU A O 1
ATOM 682 N N . LYS A 1 86 ? -5.781 7.261 5.174 1.00 83.56 86 LYS A N 1
ATOM 683 C CA . LYS A 1 86 ? -5.917 7.567 3.750 1.00 83.56 86 LYS A CA 1
ATOM 684 C C . LYS A 1 86 ? -5.272 6.500 2.868 1.00 83.56 86 LYS A C 1
ATOM 686 O O . LYS A 1 86 ? -5.839 6.137 1.833 1.00 83.56 86 LYS A O 1
ATOM 691 N N . PHE A 1 87 ? -4.104 5.996 3.257 1.00 84.94 87 PHE A N 1
ATOM 692 C CA . PHE A 1 87 ? -3.419 4.909 2.567 1.00 84.94 87 PHE A CA 1
ATOM 693 C C . PHE A 1 87 ? -4.242 3.613 2.601 1.00 84.94 87 PHE A C 1
ATOM 695 O O . PHE A 1 87 ? -4.503 3.024 1.548 1.00 84.94 87 PHE A O 1
ATOM 702 N N . LEU A 1 88 ? -4.714 3.201 3.781 1.00 87.00 88 LEU A N 1
ATOM 703 C CA . LEU A 1 88 ? -5.487 1.971 3.971 1.00 87.00 88 LEU A CA 1
ATOM 704 C C . LEU A 1 88 ? -6.844 2.024 3.259 1.00 87.00 88 LEU A C 1
ATOM 706 O O . LEU A 1 88 ? -7.226 1.055 2.602 1.00 87.00 88 LEU A O 1
ATOM 710 N N . LEU A 1 89 ? -7.544 3.160 3.300 1.00 86.44 89 LEU A N 1
ATOM 711 C CA . LEU A 1 89 ? -8.800 3.349 2.568 1.00 86.44 89 LEU A CA 1
ATOM 712 C C . LEU A 1 89 ? -8.599 3.234 1.054 1.00 86.44 89 LEU A C 1
ATOM 714 O O . LEU A 1 89 ? -9.401 2.609 0.360 1.00 86.44 89 LEU A O 1
ATOM 718 N N . LYS A 1 90 ? -7.508 3.790 0.518 1.00 84.69 90 LYS A N 1
ATOM 719 C CA . LYS A 1 90 ? -7.183 3.649 -0.909 1.00 84.69 90 LYS A CA 1
ATOM 720 C C . LYS A 1 90 ? -6.835 2.216 -1.277 1.00 84.69 90 LYS A C 1
ATOM 722 O O . LYS A 1 90 ? -7.261 1.749 -2.331 1.00 84.69 90 LYS A O 1
ATOM 727 N N . LEU A 1 91 ? -6.092 1.522 -0.418 1.00 86.62 91 LEU A N 1
ATOM 728 C CA . LEU A 1 91 ? -5.789 0.109 -0.603 1.00 86.62 91 LEU A CA 1
ATOM 729 C C . LEU A 1 91 ? -7.079 -0.726 -0.638 1.00 86.62 91 LEU A C 1
ATOM 731 O O . LEU A 1 91 ? -7.269 -1.497 -1.576 1.00 86.62 91 LEU A O 1
ATOM 735 N N . ARG A 1 92 ? -7.997 -0.500 0.309 1.00 87.75 92 ARG A N 1
ATOM 736 C CA . ARG A 1 92 ? -9.324 -1.132 0.347 1.00 87.75 92 ARG A CA 1
ATOM 737 C C . ARG A 1 92 ? -10.111 -0.882 -0.942 1.00 87.75 92 ARG A C 1
ATOM 739 O O . ARG A 1 92 ? -10.534 -1.831 -1.590 1.00 87.75 92 ARG A O 1
ATOM 746 N N . ASN A 1 93 ? -10.215 0.374 -1.377 1.00 87.81 93 ASN A N 1
ATOM 747 C CA . ASN A 1 93 ? -10.943 0.733 -2.600 1.00 87.81 93 ASN A CA 1
ATOM 748 C C . ASN A 1 93 ? -10.403 0.016 -3.850 1.00 87.81 93 ASN A C 1
ATOM 750 O O . ASN A 1 93 ? -11.163 -0.283 -4.772 1.00 87.81 93 ASN A O 1
ATOM 754 N N . ARG A 1 94 ? -9.095 -0.272 -3.907 1.00 85.25 94 ARG A N 1
ATOM 755 C CA . ARG A 1 94 ? -8.496 -1.013 -5.027 1.00 85.25 94 ARG A CA 1
ATOM 756 C C . ARG A 1 94 ? -8.909 -2.480 -5.044 1.00 85.25 94 ARG A C 1
ATOM 758 O O . ARG A 1 94 ? -9.147 -2.994 -6.132 1.00 85.25 94 ARG A O 1
ATOM 765 N N . PHE A 1 95 ? -9.007 -3.128 -3.884 1.00 87.12 95 PHE A N 1
ATOM 766 C CA . PHE A 1 95 ? -9.537 -4.490 -3.784 1.00 87.12 95 PHE A CA 1
ATOM 767 C C . PHE A 1 95 ? -11.019 -4.538 -4.162 1.00 87.12 95 PHE A C 1
ATOM 769 O O . PHE A 1 95 ? -11.406 -5.359 -4.993 1.00 87.12 95 PHE A O 1
ATOM 776 N N . ASP A 1 96 ? -11.807 -3.580 -3.667 1.00 88.06 96 ASP A N 1
ATOM 777 C CA . ASP A 1 96 ? -13.232 -3.467 -3.991 1.00 88.06 96 ASP A CA 1
ATOM 778 C C . ASP A 1 96 ? -13.461 -3.284 -5.502 1.00 88.06 96 ASP A C 1
ATOM 780 O O . ASP A 1 96 ? -14.369 -3.879 -6.077 1.00 88.06 96 ASP A O 1
ATOM 784 N N . THR A 1 97 ? -12.601 -2.505 -6.173 1.00 88.94 97 THR A N 1
ATOM 785 C CA . THR A 1 97 ? -12.698 -2.249 -7.624 1.00 88.94 97 THR A CA 1
ATOM 786 C C . THR A 1 97 ? -12.569 -3.527 -8.454 1.00 88.94 97 THR A C 1
ATOM 788 O O . THR A 1 97 ? -13.175 -3.636 -9.518 1.00 88.94 97 THR A O 1
ATOM 791 N N . VAL A 1 98 ? -11.787 -4.499 -7.982 1.00 88.19 98 VAL A N 1
ATOM 792 C CA . VAL A 1 98 ? -11.596 -5.788 -8.664 1.00 88.19 98 VAL A CA 1
ATOM 793 C C . VAL A 1 98 ? -12.472 -6.902 -8.082 1.00 88.19 98 VAL A C 1
ATOM 795 O O . VAL A 1 98 ? -12.329 -8.054 -8.481 1.00 88.19 98 VAL A O 1
ATOM 798 N N . GLY A 1 99 ? -13.385 -6.573 -7.159 1.00 88.56 99 GLY A N 1
ATOM 799 C CA . GLY A 1 99 ? -14.310 -7.528 -6.547 1.00 88.56 99 GLY A CA 1
ATOM 800 C C . GLY A 1 99 ? -13.638 -8.551 -5.628 1.00 88.56 99 GLY A C 1
ATOM 801 O O . GLY A 1 99 ? -14.154 -9.656 -5.474 1.00 88.56 99 GLY A O 1
ATOM 802 N N . ILE A 1 100 ? -12.480 -8.216 -5.048 1.00 89.12 100 ILE A N 1
ATOM 803 C CA . ILE A 1 100 ? -11.819 -9.064 -4.051 1.00 89.12 100 ILE A CA 1
ATOM 804 C C . ILE A 1 100 ? -12.409 -8.736 -2.683 1.00 89.12 100 ILE A C 1
ATOM 806 O O . ILE A 1 100 ? -12.218 -7.632 -2.179 1.00 89.12 100 ILE A O 1
ATOM 810 N N . ASP A 1 101 ? -13.093 -9.709 -2.084 1.00 88.12 101 ASP A N 1
ATOM 811 C CA . ASP A 1 101 ? -13.611 -9.581 -0.724 1.00 88.12 101 ASP A CA 1
ATOM 812 C C . ASP A 1 101 ? -12.478 -9.765 0.294 1.00 88.12 101 ASP A C 1
ATOM 814 O O . ASP A 1 101 ? -11.762 -10.773 0.282 1.00 88.12 101 ASP A O 1
ATOM 818 N N . LEU A 1 102 ? -12.275 -8.758 1.144 1.00 84.75 102 LEU A N 1
ATOM 819 C CA . LEU A 1 102 ? -11.232 -8.784 2.162 1.00 84.75 102 LEU A CA 1
ATOM 820 C C . LEU A 1 102 ? -11.742 -9.520 3.405 1.00 84.75 102 LEU A C 1
ATOM 822 O O . LEU A 1 102 ? -12.844 -9.235 3.877 1.00 84.75 102 LEU A O 1
ATOM 826 N N . PRO A 1 103 ? -10.939 -10.421 3.995 1.00 87.25 103 PRO A N 1
ATOM 827 C CA . PRO A 1 103 ? -11.335 -11.098 5.219 1.00 87.25 103 PRO A CA 1
ATOM 828 C C . PRO A 1 103 ? -11.548 -10.086 6.350 1.00 87.25 103 PRO A C 1
ATOM 830 O O . PRO A 1 103 ? -10.793 -9.122 6.501 1.00 87.25 103 PRO A O 1
ATOM 833 N N . THR A 1 104 ? -12.568 -10.321 7.174 1.00 86.38 104 THR A N 1
ATOM 834 C CA . THR A 1 104 ? -12.835 -9.491 8.351 1.00 86.38 104 THR A CA 1
ATOM 835 C C . THR A 1 104 ? -11.729 -9.682 9.389 1.00 86.38 104 THR A C 1
ATOM 837 O O . THR A 1 104 ? -11.411 -10.809 9.765 1.00 86.38 104 THR A O 1
ATOM 840 N N . ILE A 1 105 ? -11.145 -8.578 9.859 1.00 83.94 105 ILE A N 1
ATOM 841 C CA . ILE A 1 105 ? -10.136 -8.577 10.924 1.00 83.94 105 ILE A CA 1
ATOM 842 C C . ILE A 1 105 ? -10.853 -8.333 12.252 1.00 83.94 105 ILE A C 1
ATOM 844 O O . ILE A 1 105 ? -11.531 -7.320 12.414 1.00 83.94 105 ILE A O 1
ATOM 848 N N . GLU A 1 106 ? -10.695 -9.246 13.207 1.00 86.69 106 GLU A N 1
ATOM 849 C CA . GLU A 1 106 ? -11.166 -9.049 14.578 1.00 86.69 106 GLU A CA 1
ATOM 850 C C . GLU A 1 106 ? -10.058 -8.385 15.404 1.00 86.69 106 GLU A C 1
ATOM 852 O O . GLU A 1 106 ? -8.969 -8.939 15.562 1.00 86.69 106 GLU A O 1
ATOM 857 N N . VAL A 1 107 ? -10.329 -7.192 15.940 1.00 85.62 107 VAL A N 1
ATOM 858 C CA . VAL A 1 107 ? -9.416 -6.503 16.861 1.00 85.62 107 VAL A CA 1
ATOM 859 C C . VAL A 1 107 ? -9.904 -6.738 18.284 1.00 85.62 107 VAL A C 1
ATOM 861 O O . VAL A 1 107 ? -10.979 -6.279 18.666 1.00 85.62 107 VAL A O 1
ATOM 864 N N . ARG A 1 108 ? -9.109 -7.468 19.070 1.00 88.69 108 ARG A N 1
ATOM 865 C CA . ARG A 1 108 ? -9.395 -7.774 20.475 1.00 88.69 108 ARG A CA 1
ATOM 866 C C . ARG A 1 108 ? -8.463 -6.975 21.373 1.00 88.69 108 ARG A C 1
ATOM 868 O O . ARG A 1 108 ? -7.252 -6.987 21.171 1.00 88.69 108 ARG A O 1
ATOM 875 N N . PHE A 1 109 ? -9.029 -6.323 22.381 1.00 84.00 109 PHE A N 1
ATOM 876 C CA . PHE A 1 109 ? -8.271 -5.635 23.421 1.00 84.00 109 PHE A CA 1
ATOM 877 C C . PHE A 1 109 ? -8.368 -6.434 24.717 1.00 84.00 109 PHE A C 1
ATOM 879 O O . PHE A 1 109 ? -9.462 -6.812 25.137 1.00 84.00 109 PHE A O 1
ATOM 886 N N . GLU A 1 110 ? -7.231 -6.687 25.356 1.00 86.81 110 GLU A N 1
ATOM 887 C CA . GLU A 1 110 ? -7.177 -7.287 26.687 1.00 86.81 110 GLU A CA 1
ATOM 888 C C . GLU A 1 110 ? -6.844 -6.203 27.710 1.00 86.81 110 GLU A C 1
ATOM 890 O O . GLU A 1 110 ? -5.947 -5.395 27.483 1.00 86.81 110 GLU A O 1
ATOM 895 N N . HIS A 1 111 ? -7.561 -6.192 28.838 1.00 83.81 111 HIS A N 1
ATOM 896 C CA . HIS A 1 111 ? -7.353 -5.235 29.935 1.00 83.81 111 HIS A CA 1
ATOM 897 C C . HIS A 1 111 ? -7.474 -3.756 29.518 1.00 83.81 111 HIS A C 1
ATOM 899 O O . HIS A 1 111 ? -6.723 -2.907 29.995 1.00 83.81 111 HIS A O 1
ATOM 905 N N . LEU A 1 112 ? -8.420 -3.436 28.628 1.00 81.69 112 LEU A N 1
ATOM 906 C CA . LEU A 1 112 ? -8.693 -2.053 28.239 1.00 81.69 112 LEU A CA 1
ATOM 907 C C . LEU A 1 112 ? -9.284 -1.274 29.425 1.00 81.69 112 LEU A C 1
ATOM 909 O O . LEU A 1 112 ? -10.431 -1.499 29.812 1.00 81.69 112 LEU A O 1
ATOM 913 N N . THR A 1 113 ? -8.511 -0.338 29.968 1.00 76.62 113 THR A N 1
ATOM 914 C CA . THR A 1 113 ? -8.995 0.657 30.931 1.00 76.62 113 THR A CA 1
ATOM 915 C C . THR A 1 113 ? -9.403 1.907 30.161 1.00 76.62 113 THR A C 1
ATOM 917 O O . THR A 1 113 ? -8.573 2.511 29.486 1.00 76.62 113 THR A O 1
ATOM 920 N N . VAL A 1 114 ? -10.682 2.280 30.235 1.00 7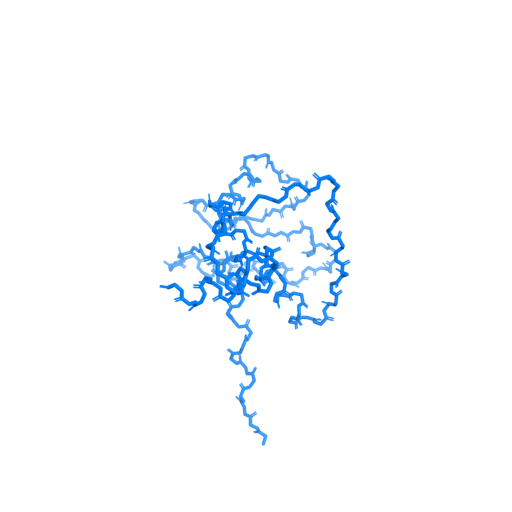5.62 114 VAL A N 1
ATOM 921 C CA . VAL A 1 114 ? -11.213 3.495 29.603 1.00 75.62 114 VAL A CA 1
ATOM 922 C C . VAL A 1 114 ? -11.487 4.521 30.696 1.00 75.62 114 VAL A C 1
ATOM 924 O O . VAL A 1 114 ? -12.305 4.273 31.579 1.00 75.62 114 VAL A O 1
ATOM 927 N N . GLU A 1 115 ? -10.803 5.659 30.634 1.00 72.62 115 GLU A N 1
ATOM 928 C CA . GLU A 1 115 ? -11.057 6.824 31.484 1.00 72.62 115 GLU A CA 1
ATOM 929 C C . GLU A 1 115 ? -11.849 7.862 30.680 1.00 72.62 115 GLU A C 1
ATOM 931 O O . GLU A 1 115 ? -11.565 8.087 29.503 1.00 72.62 115 GLU A O 1
ATOM 936 N N . ALA A 1 116 ? -12.871 8.459 31.293 1.00 66.75 116 ALA A N 1
ATOM 937 C CA . ALA A 1 116 ? -13.712 9.474 30.668 1.00 66.75 116 ALA A CA 1
ATOM 938 C C . ALA A 1 116 ? -14.078 10.550 31.696 1.00 66.75 116 ALA A C 1
ATOM 940 O O . ALA A 1 116 ? -14.553 10.223 32.786 1.00 66.75 116 ALA A O 1
ATOM 941 N N . ASP A 1 117 ? -13.890 11.818 31.331 1.00 64.12 117 ASP A N 1
ATOM 942 C CA . ASP A 1 117 ? -14.373 12.961 32.104 1.00 64.12 117 ASP A CA 1
ATOM 943 C C . ASP A 1 117 ? -15.853 13.185 31.785 1.00 64.12 117 ASP A C 1
ATOM 945 O O . ASP A 1 117 ? -16.229 13.358 30.628 1.00 64.12 117 ASP A O 1
ATOM 949 N N . ILE A 1 118 ? -16.708 13.151 32.807 1.00 62.31 118 ILE A N 1
ATOM 950 C CA . ILE A 1 118 ? -18.164 13.165 32.639 1.00 62.31 118 ILE A CA 1
ATOM 951 C C . ILE A 1 118 ? -18.723 14.481 33.178 1.00 62.31 118 ILE A C 1
ATOM 953 O O . ILE A 1 118 ? -18.435 14.865 34.314 1.00 62.31 118 ILE A O 1
ATOM 957 N N . PHE A 1 119 ? -19.586 15.148 32.409 1.00 58.53 119 PHE A N 1
ATOM 958 C CA . PHE A 1 119 ? -20.382 16.259 32.931 1.00 58.53 119 PHE A CA 1
ATOM 959 C C . PHE A 1 119 ? -21.465 15.722 33.880 1.00 58.53 119 PHE A C 1
ATOM 961 O O . PHE A 1 119 ? -22.197 14.780 33.565 1.00 58.53 119 PHE A O 1
ATOM 968 N N . THR A 1 120 ? -21.594 16.315 35.065 1.00 55.88 120 THR A N 1
ATOM 969 C CA . THR A 1 120 ? -22.586 15.892 36.060 1.00 55.88 120 THR A CA 1
ATOM 970 C C . THR A 1 120 ? -23.996 16.327 35.629 1.00 55.88 120 THR A C 1
ATOM 972 O O . THR A 1 120 ? -24.405 17.468 35.818 1.00 55.88 120 THR A O 1
ATOM 975 N N . GLY A 1 121 ? -24.755 15.406 35.021 1.00 63.34 121 GLY A N 1
ATOM 976 C CA . GLY A 1 121 ? -26.118 15.629 34.519 1.00 63.34 121 GLY A CA 1
ATOM 977 C C . GLY A 1 121 ? -26.853 14.323 34.181 1.00 63.34 121 GLY A C 1
ATOM 978 O O . GLY A 1 121 ? -26.393 13.236 34.519 1.00 63.34 121 GLY A O 1
ATOM 979 N N . SER A 1 122 ? -28.002 14.395 33.499 1.00 60.09 122 SER A N 1
ATOM 980 C CA . SER A 1 122 ? -28.892 13.244 33.222 1.00 60.09 122 SER A CA 1
ATOM 981 C C . SER A 1 122 ? -28.318 12.158 32.290 1.00 60.09 122 SER A C 1
ATOM 983 O O . SER A 1 122 ? -28.987 11.151 32.055 1.00 60.09 122 SER A O 1
ATOM 985 N N . ARG A 1 123 ? -27.090 12.327 31.777 1.00 60.47 123 ARG A N 1
ATOM 986 C CA . ARG A 1 123 ? -26.378 11.387 30.888 1.00 60.47 123 ARG A CA 1
ATOM 987 C C . ARG A 1 123 ? -25.019 10.927 31.446 1.00 60.47 123 ARG A C 1
ATOM 989 O O . ARG A 1 123 ? -24.089 10.667 30.702 1.00 60.47 123 ARG A O 1
ATOM 996 N N . SER A 1 124 ? -24.914 10.762 32.761 1.00 56.81 124 SER A N 1
ATOM 997 C CA . SER A 1 124 ? -23.657 10.518 33.488 1.00 56.81 124 SER A CA 1
ATOM 998 C C . SER A 1 124 ? -22.964 9.156 33.276 1.00 56.81 124 SER A C 1
ATOM 1000 O O . SER A 1 124 ? -22.067 8.818 34.045 1.00 56.81 124 SER A O 1
ATOM 1002 N N . LEU A 1 125 ? -23.395 8.322 32.327 1.00 67.50 125 LEU A N 1
ATOM 1003 C CA . LEU A 1 125 ? -22.750 7.032 32.057 1.00 67.50 125 LEU A CA 1
ATOM 1004 C C . LEU A 1 125 ? -21.792 7.180 30.870 1.00 67.50 125 LEU A C 1
ATOM 1006 O O . LEU A 1 125 ? -22.270 7.453 29.768 1.00 67.50 125 LEU A O 1
ATOM 1010 N N . PRO A 1 126 ? -20.479 6.955 31.039 1.00 58.28 126 PRO A N 1
ATOM 1011 C CA . PRO A 1 126 ? -19.551 6.981 29.922 1.00 58.28 126 PRO A CA 1
ATOM 1012 C C . PRO A 1 126 ? -19.841 5.768 29.036 1.00 58.28 126 PRO A C 1
ATOM 1014 O O . PRO A 1 126 ? -19.597 4.618 29.397 1.00 58.28 126 PRO A O 1
ATOM 1017 N N . SER A 1 127 ? -20.443 6.025 27.882 1.00 68.00 127 SER A N 1
ATOM 1018 C CA . SER A 1 127 ? -20.715 5.017 26.863 1.00 68.00 127 SER A CA 1
ATOM 1019 C C . SER A 1 127 ? -20.292 5.564 25.509 1.00 68.00 127 SER A C 1
ATOM 1021 O O . SER A 1 127 ? -20.333 6.775 25.294 1.00 68.00 127 SER A O 1
ATOM 1023 N N . PHE A 1 128 ? -19.923 4.681 24.576 1.00 69.94 128 PHE A N 1
ATOM 1024 C CA . PHE A 1 128 ? -19.558 5.092 23.216 1.00 69.94 128 PHE A CA 1
ATOM 1025 C C . PHE A 1 128 ? -20.651 5.943 22.552 1.00 69.94 128 PHE A C 1
ATOM 1027 O O . PHE A 1 128 ? -20.338 6.867 21.808 1.00 69.94 128 PHE A O 1
ATOM 1034 N N . LEU A 1 129 ? -21.927 5.669 22.846 1.00 67.19 129 LEU A N 1
ATOM 1035 C CA . LEU A 1 129 ? -23.050 6.462 22.343 1.00 67.19 129 LEU A CA 1
ATOM 1036 C C . LEU A 1 129 ? -23.079 7.864 22.961 1.00 67.19 129 LEU A C 1
ATOM 1038 O O . LEU A 1 129 ? -23.214 8.835 22.225 1.00 67.19 129 LEU A O 1
ATOM 1042 N N . ASN A 1 130 ? -22.909 7.975 24.283 1.00 63.66 130 ASN A N 1
ATOM 1043 C CA . ASN A 1 130 ? -22.908 9.274 24.960 1.00 63.66 130 ASN A CA 1
ATOM 1044 C C . ASN A 1 130 ? -21.713 10.134 24.528 1.00 63.66 130 ASN A C 1
ATOM 1046 O O . ASN A 1 130 ? -21.924 11.294 24.211 1.00 63.66 130 ASN A O 1
ATOM 1050 N N . PHE A 1 131 ? -20.515 9.557 24.377 1.00 65.44 131 PHE A N 1
ATOM 1051 C CA . PHE A 1 131 ? -19.329 10.273 23.886 1.00 65.44 131 PHE A CA 1
ATOM 1052 C C . PHE A 1 131 ? -19.517 10.850 22.473 1.00 65.44 131 PHE A C 1
ATOM 1054 O O . PHE A 1 131 ? -19.200 12.009 22.224 1.00 65.44 131 PHE A O 1
ATOM 1061 N N . ASN A 1 132 ? -20.063 10.062 21.538 1.00 63.31 132 ASN A N 1
ATOM 1062 C CA . ASN A 1 132 ? -20.313 10.548 20.176 1.00 63.31 132 ASN A CA 1
ATOM 1063 C C . ASN A 1 132 ? -21.392 11.643 20.139 1.00 63.31 132 ASN A C 1
ATOM 1065 O O . ASN A 1 132 ? -21.292 12.565 19.335 1.00 63.31 132 ASN A O 1
ATOM 1069 N N . ILE A 1 133 ? -22.414 11.551 20.997 1.00 66.25 133 ILE A N 1
ATOM 1070 C CA . ILE A 1 133 ? -23.445 12.590 21.125 1.00 66.25 133 ILE A CA 1
ATOM 1071 C C . ILE A 1 133 ? -22.854 13.856 21.759 1.00 66.25 133 ILE A C 1
ATOM 1073 O O . ILE A 1 133 ? -23.125 14.943 21.266 1.00 66.25 133 ILE A O 1
ATOM 1077 N N . GLU A 1 134 ? -22.013 13.725 22.787 1.00 62.81 134 GLU A N 1
ATOM 1078 C CA . GLU A 1 134 ? -21.343 14.845 23.462 1.00 62.81 134 GLU A CA 1
ATOM 1079 C C . GLU A 1 134 ? -20.388 15.605 22.533 1.00 62.81 134 GLU A C 1
ATOM 1081 O O . GLU A 1 134 ? -20.427 16.830 22.515 1.00 62.81 134 GLU A O 1
ATOM 1086 N N . ILE A 1 135 ? -19.590 14.914 21.706 1.00 65.25 135 ILE A N 1
ATOM 1087 C CA . ILE A 1 135 ? -18.742 15.562 20.683 1.00 65.2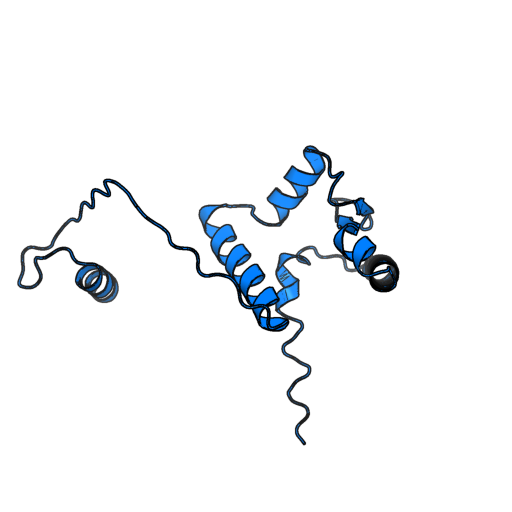5 135 ILE A CA 1
ATOM 1088 C C . ILE A 1 135 ? -19.577 16.349 19.670 1.00 65.25 135 ILE A C 1
ATOM 1090 O O . ILE A 1 135 ? -19.128 17.377 19.176 1.00 65.25 135 ILE A O 1
ATOM 1094 N N . LEU A 1 136 ? -20.765 15.851 19.323 1.00 60.50 136 LEU A N 1
ATOM 1095 C CA . LEU A 1 136 ? -21.645 16.494 18.349 1.00 60.50 136 LEU A CA 1
ATOM 1096 C C . LEU A 1 136 ? -22.434 17.673 18.952 1.00 60.50 136 LEU A C 1
ATOM 1098 O O . LEU A 1 136 ? -22.864 18.554 18.212 1.00 60.50 136 LEU A O 1
ATOM 1102 N N . GLU A 1 137 ? -22.669 17.664 20.269 1.00 56.06 137 GLU A N 1
ATOM 1103 C CA . GLU A 1 137 ? -23.340 18.741 21.016 1.00 56.06 137 GLU A CA 1
ATOM 1104 C C . GLU A 1 137 ? -22.386 19.875 21.451 1.00 56.06 137 GLU A C 1
ATOM 1106 O O . GLU A 1 137 ? -22.880 20.945 21.813 1.00 56.06 137 GLU A O 1
ATOM 1111 N N . ALA A 1 138 ? -21.063 19.661 21.415 1.00 55.16 138 ALA A N 1
ATOM 1112 C CA . ALA A 1 138 ? -20.025 20.656 21.725 1.00 55.16 138 ALA A CA 1
ATOM 1113 C C . ALA A 1 138 ? -19.755 21.634 20.565 1.00 55.16 138 ALA A C 1
ATOM 1115 O O . ALA A 1 138 ? -19.571 22.840 20.860 1.00 55.16 138 ALA A O 1
#

InterPro domains:
  IPR029481 Pleiotropic ABC efflux transporter, N-terminal domain [PF14510] (81-131)

Radius of gyration: 22.43 Å; Cα contacts (8 Å, |Δi|>4): 64; chains: 1; bounding box: 46×35×60 Å

Mean predicted aligned error: 14.79 Å

pLDDT: mean 72.94, std 17.0, range [32.44, 93.0]

Foldseek 3Di:
DDPPPPPPPPPLCCLVPPDDDPPQVVVQVVVVVVLVPDDPVVNVQWDWQDDPDDHTDIDGPVPQDPVSVVVSCCSQPVDCVPRVVVSVVSVVVVCVVVPNDDDDDDDDDDPDDDDDDADPDPLRDDDPVVVVVVVVVD

Solvent-accessible surface area (backbone atoms only — not comparable to full-atom values): 9102 Å² total; per-residue (Å²): 138,81,91,74,78,80,77,70,78,67,74,78,47,59,68,85,59,70,64,93,54,97,79,54,51,67,62,46,49,53,53,49,56,53,49,68,71,41,58,74,70,57,42,74,40,45,47,74,46,78,55,100,72,72,74,61,41,84,40,50,65,89,71,59,47,72,69,57,50,48,54,51,43,54,66,61,40,77,45,67,85,70,31,42,60,60,46,51,54,51,54,51,53,55,35,55,73,74,69,50,86,75,82,86,82,86,86,83,80,79,88,79,83,84,86,78,92,72,69,95,57,101,71,64,60,95,39,77,67,49,53,57,51,49,67,74,74,106

Secondary structure (DSSP, 8-state):
----GGGSTTGGGTTTS-S--SSSHHHHHHHHHHHHTS-HHHHHHEEEE--SSSSPEEEEGGG--HHHHHHHHHHH-SSHHHHHHHHHHHHHHHHHHTT-PPPPPP---SS--------SSTT-S--HHHHHHHHHH-

Sequence (138 aa):
MDGSDIYKATRGLDVFNQSNQHEDGDEAALKWAVLEKLPTFDRLKKGLLYRSSGPPDEIFIDNLGLVDRKHLLDRLVKVAEEDNEKFLLKLRNRFDTVGIDLPTIEVRFEHLTVEADIFTGSRSLPSFLNFNIEILEA